Protein AF-A0A3M7QMC3-F1 (afdb_monomer)

Nearest PDB structures (foldseek):
  8aw2-assembly1_A  TM=9.325E-01  e=2.667E-13  Mus musculus
  4pir-assembly1_E  TM=9.459E-01  e=3.757E-13  Mus musculus
  8zfk-assembly1_A  TM=9.455E-01  e=4.212E-13  Caenorhabditis elegans
  4zjs-assembly1_C  TM=9.406E-01  e=3.485E-12  Homo sapiens
  4zjs-assembly1_E  TM=9.329E-01  e=8.208E-12  Homo sapiens

Secondary structure (DSSP, 8-state):
-HHHHHHHHHHHHHTT--TTS---SSTTS---EEEEEEEEEEEEEETTTTEEEEEEEEEEEEEEEEEE--GGGGTT--EEEE-TTSS-------TTB--TT---EEEE-PEEEETEEEEEEEEEEEEEEE-----TTTTS---------

Structure (mmCIF, N/CA/C/O backbone):
data_AF-A0A3M7QMC3-F1
#
_entry.id   AF-A0A3M7QMC3-F1
#
loop_
_atom_site.group_PDB
_atom_site.id
_atom_site.type_symbol
_atom_site.label_atom_id
_atom_site.label_alt_id
_atom_site.label_comp_id
_atom_site.label_asym_id
_atom_site.label_entity_id
_atom_site.label_seq_id
_atom_site.pdbx_PDB_ins_code
_atom_site.Cartn_x
_atom_site.Cartn_y
_atom_site.Cartn_z
_atom_site.occupancy
_atom_site.B_iso_or_equiv
_atom_site.auth_seq_id
_atom_site.auth_comp_id
_atom_site.auth_asym_id
_atom_site.auth_atom_id
_atom_site.pdbx_PDB_model_num
ATOM 1 N N . MET A 1 1 ? -12.381 19.648 22.269 1.00 57.09 1 MET A N 1
ATOM 2 C CA . MET A 1 1 ? -13.382 18.571 22.450 1.00 57.09 1 MET A CA 1
ATOM 3 C C . MET A 1 1 ? -13.237 17.472 21.399 1.00 57.09 1 MET A C 1
ATOM 5 O O . MET A 1 1 ? -13.243 16.320 21.798 1.00 57.09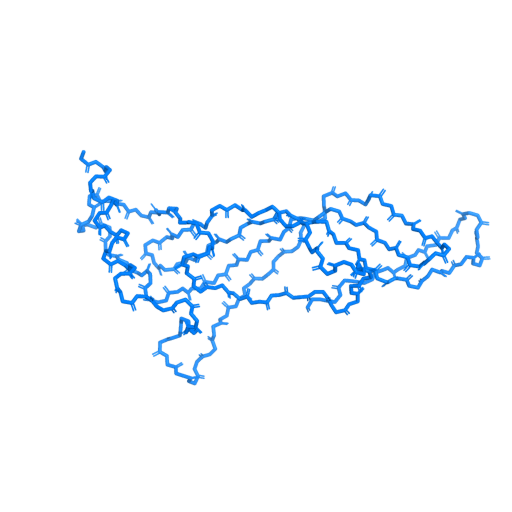 1 MET A O 1
ATOM 9 N N . SER A 1 2 ? -13.067 17.773 20.102 1.00 62.62 2 SER A N 1
ATOM 10 C CA . SER A 1 2 ? -12.731 16.763 19.072 1.00 62.62 2 SER A CA 1
ATOM 11 C C . SER A 1 2 ? -11.380 16.086 19.330 1.00 62.62 2 SER A C 1
ATOM 13 O O . SER A 1 2 ? -11.304 14.864 19.384 1.00 62.62 2 SER A O 1
ATOM 15 N N . ASP A 1 3 ? -10.350 16.889 19.593 1.00 77.00 3 ASP A N 1
ATOM 16 C CA . ASP A 1 3 ? -8.958 16.419 19.639 1.00 77.00 3 ASP A CA 1
ATOM 17 C C . ASP A 1 3 ? -8.674 15.516 20.849 1.00 77.00 3 ASP A C 1
ATOM 19 O O . ASP A 1 3 ? -7.847 14.612 20.787 1.00 77.00 3 ASP A O 1
ATOM 23 N N . GLU A 1 4 ? -9.398 15.715 21.954 1.00 90.19 4 GLU A N 1
ATOM 24 C CA . GLU A 1 4 ? -9.283 14.879 23.155 1.00 90.19 4 GLU A CA 1
ATOM 25 C C . GLU A 1 4 ? -9.896 13.487 22.936 1.00 90.19 4 GLU A C 1
ATOM 27 O O . GLU A 1 4 ? -9.330 12.485 23.372 1.00 90.19 4 GLU A O 1
ATOM 32 N N . ASN A 1 5 ? -11.018 13.411 22.208 1.00 92.75 5 ASN A N 1
ATOM 33 C CA . ASN A 1 5 ? -11.645 12.137 21.855 1.00 92.75 5 ASN A CA 1
ATOM 34 C C . ASN A 1 5 ? -10.789 11.345 20.864 1.00 92.75 5 ASN A C 1
ATOM 36 O O . ASN A 1 5 ? -10.658 10.134 21.029 1.00 92.75 5 ASN A O 1
ATOM 40 N N . GLU A 1 6 ? -10.185 12.015 19.879 1.00 93.56 6 GLU A N 1
ATOM 41 C CA . GLU A 1 6 ? -9.274 11.376 18.923 1.00 93.56 6 GLU A CA 1
ATOM 42 C C . GLU A 1 6 ? -8.017 10.852 19.626 1.00 93.56 6 GLU A C 1
ATOM 44 O O . GLU A 1 6 ? -7.657 9.687 19.464 1.00 93.56 6 GLU A O 1
ATOM 49 N N . TYR A 1 7 ? -7.401 11.663 20.492 1.00 94.12 7 TYR A N 1
ATOM 50 C CA . TYR A 1 7 ? -6.250 11.238 21.288 1.00 94.12 7 TYR A CA 1
ATOM 51 C C . TYR A 1 7 ? -6.572 10.030 22.180 1.00 94.12 7 TYR A C 1
ATOM 53 O O . TYR A 1 7 ? -5.797 9.071 22.245 1.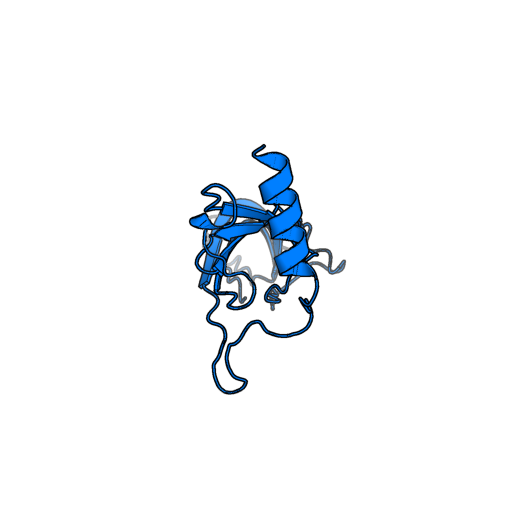00 94.12 7 TYR A O 1
ATOM 61 N N . ARG A 1 8 ? -7.732 10.047 22.851 1.00 95.81 8 ARG A N 1
ATOM 62 C CA . ARG A 1 8 ? -8.193 8.929 23.682 1.00 95.81 8 ARG A CA 1
ATOM 63 C C . ARG A 1 8 ? -8.421 7.667 22.847 1.00 95.81 8 ARG A C 1
ATOM 65 O O . ARG A 1 8 ? -7.917 6.615 23.220 1.00 95.81 8 ARG A O 1
ATOM 72 N N . LEU A 1 9 ? -9.106 7.785 21.707 1.00 95.94 9 LEU A N 1
ATOM 73 C CA . LEU A 1 9 ? -9.362 6.673 20.788 1.00 95.94 9 LEU A CA 1
ATOM 74 C C . LEU A 1 9 ? -8.060 6.027 20.306 1.00 95.94 9 LEU A C 1
ATOM 76 O O . LEU A 1 9 ? -7.905 4.812 20.391 1.00 95.94 9 LEU A O 1
ATOM 80 N N . ILE A 1 10 ? -7.107 6.833 19.834 1.00 95.19 10 ILE A N 1
ATOM 81 C CA . ILE A 1 10 ? -5.816 6.334 19.345 1.00 95.19 10 ILE A CA 1
ATOM 82 C C . ILE A 1 10 ? -5.077 5.577 20.453 1.00 95.19 10 ILE A C 1
ATOM 84 O O . ILE A 1 10 ? -4.554 4.488 20.212 1.00 95.19 10 ILE A O 1
ATOM 88 N N . ASN A 1 11 ? -5.059 6.118 21.673 1.00 95.31 11 ASN A N 1
ATOM 89 C CA . ASN A 1 11 ? -4.436 5.442 22.807 1.00 95.31 11 ASN A CA 1
ATOM 90 C C . ASN A 1 11 ? -5.132 4.122 23.148 1.00 95.31 11 ASN A C 1
ATOM 92 O O . ASN A 1 11 ? -4.442 3.130 23.377 1.00 95.31 11 ASN A O 1
ATOM 96 N N . ASP A 1 12 ? -6.466 4.088 23.157 1.00 95.38 12 ASP A N 1
ATOM 97 C CA . ASP A 1 12 ? -7.237 2.879 23.459 1.00 95.38 12 ASP A CA 1
ATOM 98 C C . ASP A 1 12 ? -6.982 1.776 22.421 1.00 95.38 12 ASP A C 1
ATOM 100 O O . ASP A 1 12 ? -6.691 0.635 22.794 1.00 95.38 12 ASP A O 1
ATOM 104 N N . LEU A 1 13 ? -7.002 2.125 21.128 1.00 94.94 13 LEU A N 1
ATOM 105 C CA . LEU A 1 13 ? -6.744 1.190 20.030 1.00 94.94 13 LEU A CA 1
ATOM 106 C C . LEU A 1 13 ? -5.310 0.644 20.059 1.00 94.94 13 LEU A C 1
ATOM 108 O O . LEU A 1 13 ? -5.097 -0.556 19.882 1.00 94.94 13 LEU A O 1
ATOM 112 N N . LEU A 1 14 ? -4.312 1.502 20.298 1.00 94.75 14 LEU A N 1
ATOM 113 C CA . LEU A 1 14 ? -2.901 1.115 20.200 1.00 94.75 14 LEU A CA 1
ATOM 114 C C . LEU A 1 14 ? -2.327 0.484 21.477 1.00 94.75 14 LEU A C 1
ATOM 116 O O . LEU A 1 14 ? -1.296 -0.183 21.405 1.00 94.75 14 LEU A O 1
ATOM 120 N N . LYS A 1 15 ? -2.984 0.617 22.637 1.00 92.62 15 LYS A N 1
ATOM 121 C CA . LYS A 1 15 ? -2.475 0.149 23.944 1.00 92.62 15 LYS A CA 1
ATOM 122 C C . LYS A 1 15 ? -2.049 -1.323 23.980 1.00 92.62 15 LYS A C 1
ATOM 124 O O . LYS A 1 15 ? -1.123 -1.675 24.706 1.00 92.62 15 LYS A O 1
ATOM 129 N N . SER A 1 16 ? -2.736 -2.187 23.236 1.00 88.25 16 SER A N 1
ATOM 130 C CA . SER A 1 16 ? -2.453 -3.634 23.164 1.00 88.25 16 SER A CA 1
ATOM 131 C C . SER A 1 16 ? -2.227 -4.130 21.735 1.00 88.25 16 SER A C 1
ATOM 133 O O . SER A 1 16 ? -2.206 -5.337 21.468 1.00 88.25 16 SER A O 1
ATOM 135 N N . TYR A 1 17 ? -2.062 -3.196 20.802 1.00 94.12 17 TYR A N 1
ATOM 136 C CA . TYR A 1 17 ? -1.896 -3.521 19.403 1.00 94.12 17 TYR A CA 1
ATOM 137 C C . TYR A 1 17 ? -0.467 -4.009 19.138 1.00 94.12 17 TYR A C 1
ATOM 139 O O . TYR A 1 17 ? 0.511 -3.382 19.535 1.00 94.12 17 TYR A O 1
ATOM 147 N N . ASN A 1 18 ? -0.341 -5.144 18.451 1.00 92.38 18 ASN A N 1
ATOM 148 C CA . ASN A 1 18 ? 0.949 -5.695 18.050 1.00 92.38 18 ASN A CA 1
ATOM 149 C C . ASN A 1 18 ? 1.059 -5.637 16.526 1.00 92.38 18 ASN A C 1
ATOM 151 O O . ASN A 1 18 ? 0.409 -6.424 15.841 1.00 92.38 18 ASN A O 1
ATOM 155 N N . MET A 1 19 ? 1.910 -4.740 16.020 1.00 92.50 19 MET A N 1
ATOM 156 C CA . MET A 1 19 ? 2.107 -4.519 14.582 1.00 92.50 19 MET A CA 1
ATOM 157 C C . MET A 1 19 ? 2.732 -5.697 13.832 1.00 92.50 19 MET A C 1
ATOM 159 O O . MET A 1 19 ? 2.617 -5.771 12.615 1.00 92.50 19 MET A O 1
ATOM 163 N N . TYR A 1 20 ? 3.355 -6.642 14.534 1.00 91.88 20 TYR A N 1
ATOM 164 C CA . TYR A 1 20 ? 3.919 -7.846 13.923 1.00 91.88 20 TYR A CA 1
ATOM 165 C C . TYR A 1 20 ? 2.896 -8.983 13.808 1.00 91.88 20 TYR A C 1
ATOM 167 O O . TYR A 1 20 ? 3.131 -9.969 13.113 1.00 91.88 20 TYR A O 1
ATOM 175 N N . ALA A 1 21 ? 1.759 -8.879 14.501 1.00 92.12 21 ALA A N 1
ATOM 176 C CA . ALA A 1 21 ? 0.731 -9.907 14.497 1.00 92.12 21 ALA A CA 1
ATOM 177 C C . ALA A 1 21 ? -0.329 -9.604 13.433 1.00 92.12 21 ALA A C 1
ATOM 179 O O . ALA A 1 21 ? -0.979 -8.563 13.479 1.00 92.12 21 ALA A O 1
ATOM 180 N N . ARG A 1 22 ? -0.564 -10.557 12.521 1.00 92.94 22 ARG A N 1
ATOM 181 C CA . ARG A 1 22 ? -1.610 -10.450 11.492 1.00 92.94 22 ARG A CA 1
ATOM 182 C C . ARG A 1 22 ? -2.982 -10.148 12.131 1.00 92.94 22 ARG A C 1
ATOM 184 O O . ARG A 1 22 ? -3.395 -10.903 13.021 1.00 92.94 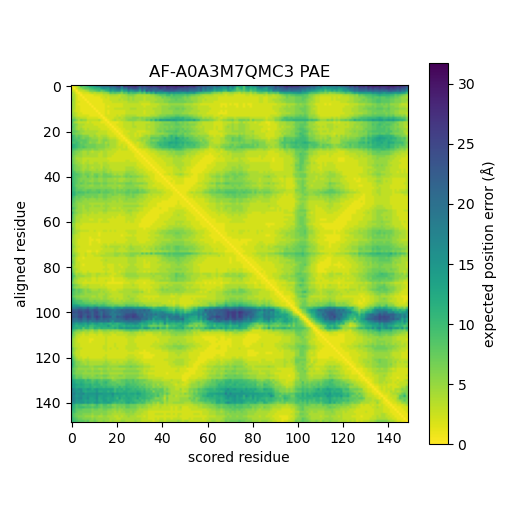22 ARG A O 1
ATOM 191 N N . PRO A 1 23 ? -3.728 -9.130 11.660 1.00 91.00 23 PRO A N 1
ATOM 192 C CA . PRO A 1 23 ? -4.991 -8.695 12.255 1.00 91.00 23 PRO A CA 1
ATOM 193 C C . PRO A 1 23 ? -6.176 -9.563 11.807 1.00 91.00 23 PRO A C 1
ATOM 195 O O . PRO A 1 23 ? -7.131 -9.118 11.173 1.00 91.00 23 PRO A O 1
ATOM 198 N N . THR A 1 24 ? -6.113 -10.848 12.140 1.00 88.94 24 THR A N 1
ATOM 199 C CA . THR A 1 24 ? -7.168 -11.825 11.851 1.00 88.94 24 THR A CA 1
ATOM 200 C C . THR A 1 24 ? -7.959 -12.154 13.121 1.00 88.94 24 THR A C 1
ATOM 202 O O . THR A 1 24 ? -7.368 -12.178 14.206 1.00 88.94 24 THR A O 1
ATOM 205 N N . PRO A 1 25 ? -9.276 -12.429 13.034 1.00 86.12 25 PRO A N 1
ATOM 206 C CA . PRO A 1 25 ? -10.040 -12.854 14.203 1.00 86.12 25 PRO A CA 1
ATOM 207 C C . PRO A 1 25 ? -9.673 -14.284 14.627 1.00 86.12 25 PRO A C 1
ATOM 209 O O . PRO A 1 25 ? -9.855 -14.646 15.785 1.00 86.12 25 PRO A O 1
ATOM 212 N N . HIS A 1 26 ? -9.139 -15.099 13.709 1.00 90.12 26 HIS A N 1
ATOM 213 C CA . HIS A 1 26 ? -8.739 -16.474 13.987 1.00 90.12 26 HIS A CA 1
ATOM 214 C C . HIS A 1 26 ? -7.579 -16.914 13.086 1.00 90.12 26 HIS A C 1
ATOM 216 O O . HIS A 1 26 ? -7.514 -16.545 11.917 1.00 90.12 26 HIS A O 1
ATOM 222 N N . PHE A 1 27 ? -6.670 -17.754 13.588 1.00 87.12 27 PHE A N 1
ATOM 223 C CA . PHE A 1 27 ? -5.460 -18.152 12.851 1.00 87.12 27 PHE A CA 1
ATOM 224 C C . PHE A 1 27 ? -5.749 -18.847 11.507 1.00 87.12 27 PHE A C 1
ATOM 226 O O . PHE A 1 27 ? -4.956 -18.728 10.574 1.00 87.12 27 PHE A O 1
ATOM 233 N N . SER A 1 28 ? -6.886 -19.538 11.393 1.00 93.19 28 SER A N 1
ATOM 234 C CA . SER A 1 28 ? -7.304 -20.237 10.172 1.00 93.19 28 SER A CA 1
ATOM 235 C C . SER A 1 28 ? -7.900 -19.321 9.100 1.00 93.19 28 SER A C 1
ATOM 237 O O . SER A 1 28 ? -8.082 -19.764 7.970 1.00 93.19 28 SER A O 1
ATOM 239 N N . ILE A 1 29 ? -8.228 -18.068 9.435 1.00 92.44 29 ILE A N 1
ATOM 240 C CA . ILE A 1 29 ? -8.875 -17.127 8.516 1.00 92.44 29 ILE A CA 1
ATOM 241 C C . ILE A 1 29 ? -7.799 -16.213 7.909 1.00 92.44 29 ILE A C 1
ATOM 243 O O . ILE A 1 29 ? -7.035 -15.591 8.661 1.00 92.44 29 ILE A O 1
ATOM 247 N N . PRO A 1 30 ? -7.704 -16.121 6.569 1.00 92.56 30 PRO A N 1
ATOM 248 C CA . PRO A 1 30 ? -6.776 -15.209 5.915 1.00 92.56 30 PRO A CA 1
ATOM 249 C C . PRO A 1 30 ? -7.230 -13.752 6.068 1.00 92.56 30 PRO A C 1
ATOM 251 O O . PRO A 1 30 ? -8.421 -13.454 6.136 1.00 92.56 30 PRO A O 1
ATOM 254 N N . THR A 1 31 ? -6.266 -12.834 6.093 1.00 93.62 31 THR A N 1
ATOM 255 C CA . THR A 1 31 ? -6.542 -11.403 5.927 1.00 93.62 31 THR A CA 1
ATOM 256 C C . THR A 1 31 ? -6.560 -11.114 4.434 1.00 93.62 31 THR A C 1
ATOM 258 O O . THR A 1 31 ? -5.532 -11.254 3.774 1.00 93.62 31 THR A O 1
ATOM 261 N N . ASN A 1 32 ? -7.720 -10.734 3.903 1.00 94.81 32 ASN A N 1
ATOM 262 C CA . ASN A 1 32 ? -7.840 -10.357 2.500 1.00 94.81 32 ASN A CA 1
ATOM 263 C C . ASN A 1 32 ? -7.273 -8.949 2.306 1.00 94.81 32 ASN A C 1
ATOM 265 O O . ASN A 1 32 ? -7.723 -8.005 2.957 1.00 94.81 32 ASN A O 1
ATOM 269 N N . VAL A 1 33 ? -6.297 -8.832 1.409 1.00 95.56 33 VAL A N 1
ATOM 270 C CA . VAL A 1 33 ? -5.682 -7.566 1.010 1.00 95.56 33 VAL A CA 1
ATOM 271 C C . VAL A 1 33 ? -6.074 -7.311 -0.436 1.00 95.56 33 VAL A C 1
ATOM 273 O O . VAL A 1 33 ? -5.797 -8.139 -1.302 1.00 95.56 33 VAL A O 1
ATOM 276 N N . SER A 1 34 ? -6.732 -6.185 -0.687 1.00 96.81 34 SER A N 1
ATOM 277 C CA . SER A 1 34 ? -6.946 -5.690 -2.047 1.00 96.81 34 SER A CA 1
ATOM 278 C C . SER A 1 34 ? -5.792 -4.764 -2.394 1.00 96.81 34 SER A C 1
ATOM 280 O O . SER A 1 34 ? -5.430 -3.905 -1.588 1.00 96.81 34 SER A O 1
ATOM 282 N N . PHE A 1 35 ? -5.204 -4.972 -3.563 1.00 94.56 35 PHE A N 1
ATOM 283 C CA . PHE A 1 35 ? -4.038 -4.248 -4.042 1.00 94.56 35 PHE A CA 1
ATOM 284 C C . PHE A 1 35 ? -4.363 -3.661 -5.408 1.00 94.56 35 PHE A C 1
ATOM 286 O O . PHE A 1 35 ? -4.664 -4.406 -6.340 1.00 94.56 35 PHE A O 1
ATOM 293 N N . ASP A 1 36 ? -4.254 -2.342 -5.511 1.00 95.12 36 ASP A N 1
ATOM 294 C CA . ASP A 1 36 ? 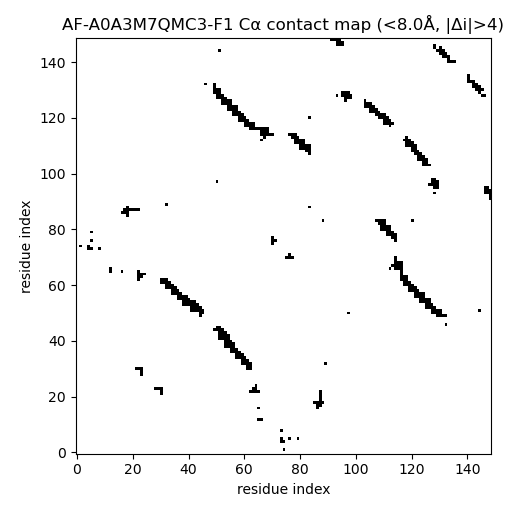-4.438 -1.603 -6.749 1.00 95.12 36 ASP A CA 1
ATOM 295 C C . ASP A 1 36 ? -3.145 -0.876 -7.110 1.00 95.12 36 ASP A C 1
ATOM 297 O O . ASP A 1 36 ? -2.526 -0.201 -6.282 1.00 95.12 36 ASP A O 1
ATOM 301 N N . LEU A 1 37 ? -2.765 -0.979 -8.382 1.00 93.12 37 LEU A N 1
ATOM 302 C CA . LEU A 1 37 ? -1.627 -0.276 -8.956 1.00 93.12 37 LEU A CA 1
ATOM 303 C C . LEU A 1 37 ? -2.124 0.699 -10.020 1.00 93.12 37 LEU A C 1
ATOM 305 O O . LEU A 1 37 ? -2.764 0.299 -10.990 1.00 93.12 37 LEU A O 1
ATOM 309 N N . SER A 1 38 ? -1.789 1.976 -9.867 1.00 94.88 38 SER A N 1
ATOM 310 C CA . SER A 1 38 ? -2.041 3.003 -10.878 1.00 94.88 38 SER A CA 1
ATOM 311 C C . SER A 1 38 ? -0.718 3.541 -11.410 1.00 94.88 38 SER A C 1
ATOM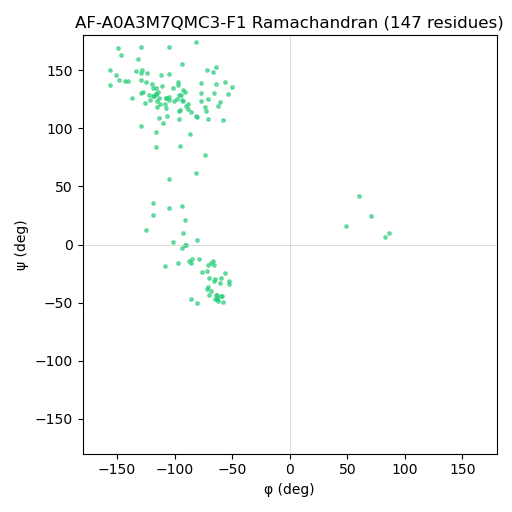 313 O O . SER A 1 38 ? 0.079 4.103 -10.659 1.00 94.88 38 SER A O 1
ATOM 315 N N . LEU A 1 39 ? -0.477 3.373 -12.711 1.00 94.44 39 LEU A N 1
ATOM 316 C CA . LEU A 1 39 ? 0.703 3.920 -13.376 1.00 94.44 39 LEU A CA 1
ATOM 317 C C . LEU A 1 39 ? 0.541 5.437 -13.541 1.00 94.44 39 LEU A C 1
ATOM 319 O O . LEU A 1 39 ? -0.361 5.888 -14.242 1.00 94.44 39 LEU A O 1
ATOM 323 N N . SER A 1 40 ? 1.430 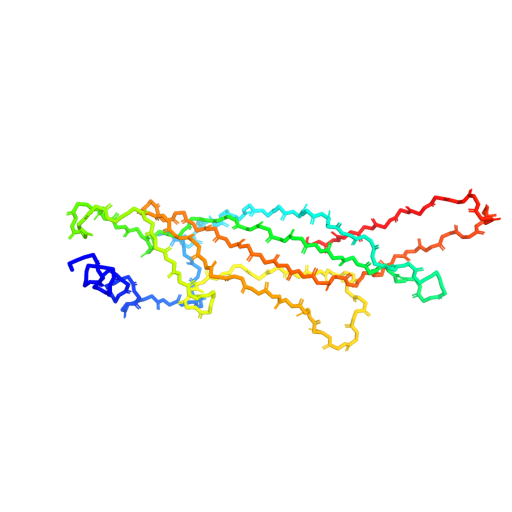6.216 -12.926 1.00 94.38 40 SER A N 1
ATOM 324 C CA . SER A 1 40 ? 1.456 7.677 -13.077 1.00 94.38 40 SER A CA 1
ATOM 325 C C . SER A 1 40 ? 2.254 8.090 -14.303 1.00 94.38 40 SER A C 1
ATOM 327 O O . SER A 1 40 ? 1.833 8.949 -15.073 1.00 94.38 40 SER A O 1
ATOM 329 N N . GLN A 1 41 ? 3.444 7.507 -14.455 1.00 94.81 41 GLN A N 1
ATOM 330 C CA . GLN A 1 41 ? 4.386 7.889 -15.497 1.00 94.81 41 GLN A CA 1
ATOM 331 C C . GLN A 1 41 ? 5.344 6.737 -15.805 1.00 94.81 41 GLN A C 1
ATOM 333 O O . GLN A 1 41 ? 5.898 6.117 -14.896 1.00 94.81 41 GLN A O 1
ATOM 338 N N . LEU A 1 42 ? 5.595 6.513 -17.094 1.00 94.69 42 LEU A N 1
ATOM 339 C CA . LEU A 1 42 ? 6.779 5.801 -17.563 1.00 94.69 42 LEU A CA 1
ATOM 340 C C . LEU A 1 42 ? 7.945 6.797 -17.582 1.00 94.69 42 LEU A C 1
ATOM 342 O O . LEU A 1 42 ? 7.911 7.761 -18.346 1.00 94.69 42 LEU A O 1
ATOM 346 N N . ILE A 1 43 ? 8.912 6.627 -16.679 1.00 94.75 43 ILE A N 1
ATOM 347 C CA . ILE A 1 43 ? 10.035 7.563 -16.524 1.00 94.75 43 ILE A CA 1
ATOM 348 C C . ILE A 1 43 ? 11.091 7.278 -17.584 1.00 94.75 43 ILE A C 1
ATOM 350 O O . ILE A 1 43 ? 11.547 8.204 -18.248 1.00 94.75 43 ILE A O 1
ATOM 354 N N . ASP A 1 44 ? 11.482 6.010 -17.707 1.00 94.38 44 ASP A N 1
ATOM 355 C CA . ASP A 1 44 ? 12.573 5.593 -18.579 1.00 94.38 44 ASP A CA 1
ATOM 356 C C . ASP A 1 44 ? 12.440 4.121 -18.985 1.00 94.38 44 ASP A C 1
ATOM 358 O O . ASP A 1 44 ? 11.913 3.297 -18.226 1.00 94.38 44 ASP A O 1
ATOM 362 N N . VAL A 1 45 ? 12.947 3.805 -20.173 1.00 93.75 45 VAL A N 1
ATOM 363 C CA . VAL A 1 45 ? 13.120 2.443 -20.680 1.00 93.75 45 VAL A CA 1
ATOM 364 C C . VAL A 1 45 ? 14.560 2.334 -21.151 1.00 93.75 45 VAL A C 1
ATOM 366 O O . VAL A 1 45 ? 14.903 2.803 -22.227 1.00 93.75 45 VAL A O 1
ATOM 369 N N . ASP A 1 46 ? 15.400 1.708 -20.337 1.00 93.25 46 ASP A N 1
ATOM 370 C CA . ASP A 1 46 ? 16.795 1.462 -20.671 1.00 93.25 46 ASP A CA 1
ATOM 371 C C . ASP A 1 46 ? 16.888 0.148 -21.451 1.00 93.25 46 ASP A C 1
ATOM 373 O O . ASP A 1 46 ? 16.931 -0.944 -20.869 1.00 93.25 46 ASP A O 1
ATOM 377 N N . GLU A 1 47 ? 16.893 0.235 -22.784 1.00 90.31 47 GLU A N 1
ATOM 378 C CA . GLU A 1 47 ? 16.912 -0.948 -23.646 1.00 90.31 47 GLU A CA 1
ATOM 379 C C . GLU A 1 47 ? 18.217 -1.734 -23.519 1.00 90.31 47 GLU A C 1
ATOM 381 O O . GLU A 1 47 ? 18.227 -2.962 -23.644 1.00 90.31 47 GLU A O 1
ATOM 386 N N . LYS A 1 48 ? 19.323 -1.032 -23.246 1.00 90.00 48 LYS A N 1
ATOM 387 C CA . LYS A 1 48 ? 20.651 -1.633 -23.112 1.00 90.00 48 LYS A CA 1
ATOM 388 C C . LYS A 1 48 ? 20.745 -2.476 -21.846 1.00 90.00 48 LYS A C 1
ATOM 390 O O . LYS A 1 48 ? 21.299 -3.573 -21.894 1.00 90.00 48 LYS A O 1
ATOM 395 N N . ASN A 1 49 ? 20.226 -1.965 -20.733 1.00 92.06 49 ASN A N 1
ATOM 396 C CA . ASN A 1 49 ? 20.253 -2.652 -19.445 1.00 92.06 49 ASN A CA 1
ATOM 397 C C . ASN A 1 49 ? 18.991 -3.484 -19.175 1.00 92.06 49 ASN A C 1
ATOM 399 O O . ASN A 1 49 ? 18.954 -4.190 -18.170 1.00 92.06 49 ASN A O 1
ATOM 403 N N . GLN A 1 50 ? 17.997 -3.458 -20.071 1.00 93.00 50 GLN A N 1
ATOM 404 C CA . GLN A 1 50 ? 16.734 -4.195 -19.941 1.00 93.00 50 GLN A CA 1
ATOM 405 C C . GLN A 1 50 ? 15.941 -3.797 -18.685 1.00 93.00 50 GLN A C 1
ATOM 407 O O . GLN A 1 50 ? 15.388 -4.644 -17.978 1.00 93.00 50 GLN A O 1
ATOM 412 N N . VAL A 1 51 ? 15.899 -2.494 -18.390 1.00 94.19 51 VAL A N 1
ATOM 413 C CA . VAL A 1 51 ? 15.238 -1.952 -17.195 1.00 94.19 51 VAL A CA 1
ATOM 414 C C . VAL A 1 51 ? 14.165 -0.949 -17.584 1.00 94.19 51 VAL A C 1
ATOM 416 O O . VAL A 1 51 ? 14.423 0.015 -18.295 1.00 94.19 51 VAL A O 1
ATOM 419 N N . MET A 1 52 ? 12.963 -1.145 -17.050 1.00 94.88 52 MET A N 1
ATOM 420 C CA . MET A 1 52 ? 11.872 -0.181 -17.130 1.00 94.88 52 MET A CA 1
ATOM 421 C C . MET A 1 52 ? 11.700 0.512 -15.776 1.00 94.88 52 MET A C 1
ATOM 423 O O . MET A 1 52 ? 11.518 -0.158 -14.754 1.00 94.88 52 MET A O 1
ATOM 427 N N . THR A 1 53 ? 11.715 1.846 -15.782 1.00 93.94 53 THR A N 1
ATOM 428 C CA . THR A 1 53 ? 11.503 2.685 -14.596 1.00 93.94 53 THR A CA 1
ATOM 429 C C . THR A 1 53 ? 10.144 3.376 -14.673 1.00 93.94 53 THR A C 1
ATOM 431 O O . THR A 1 53 ? 9.876 4.155 -15.589 1.00 93.94 53 THR A O 1
ATOM 434 N N . THR A 1 54 ? 9.285 3.137 -13.685 1.00 93.94 54 THR A N 1
ATOM 435 C CA . THR A 1 54 ? 7.915 3.670 -13.626 1.00 93.94 54 THR A CA 1
ATOM 436 C C . THR A 1 54 ? 7.626 4.340 -12.289 1.00 93.94 54 THR A C 1
ATOM 438 O O . THR A 1 54 ? 8.016 3.825 -11.244 1.00 93.94 54 THR A O 1
ATOM 441 N N . ASN A 1 55 ? 6.894 5.453 -12.308 1.00 93.12 55 ASN A N 1
ATOM 442 C CA . ASN A 1 55 ? 6.272 6.029 -11.117 1.00 93.12 55 ASN A CA 1
ATOM 443 C C . ASN A 1 55 ? 4.846 5.488 -10.985 1.00 93.12 55 ASN A C 1
ATOM 445 O O . ASN A 1 55 ? 4.037 5.663 -11.902 1.00 93.12 55 ASN A O 1
ATOM 449 N N . CYS A 1 56 ? 4.534 4.877 -9.847 1.00 93.00 56 CYS A N 1
ATOM 450 C CA . CYS A 1 56 ? 3.240 4.266 -9.584 1.00 93.00 56 CYS A CA 1
ATOM 451 C C . CYS A 1 56 ? 2.640 4.757 -8.263 1.00 93.00 56 CYS A C 1
ATOM 453 O O . CYS A 1 56 ? 3.353 5.045 -7.299 1.00 93.00 56 CYS A O 1
ATOM 455 N N . TRP A 1 57 ? 1.311 4.784 -8.208 1.00 93.62 57 TRP A N 1
ATOM 456 C CA . TRP A 1 57 ? 0.553 4.778 -6.963 1.00 93.62 57 TRP A CA 1
ATOM 457 C C . TRP A 1 57 ? 0.163 3.348 -6.620 1.00 93.62 57 TRP A C 1
ATOM 459 O O . TRP A 1 57 ? -0.409 2.640 -7.449 1.00 93.62 57 TRP A O 1
ATOM 469 N N . ILE A 1 58 ? 0.468 2.946 -5.394 1.00 92.75 58 ILE A N 1
ATOM 470 C CA . ILE A 1 58 ? -0.006 1.712 -4.787 1.00 92.75 58 ILE A CA 1
ATOM 471 C C . ILE A 1 58 ? -1.084 2.090 -3.784 1.00 92.75 58 ILE A C 1
ATOM 473 O O . ILE A 1 58 ? -0.831 2.873 -2.863 1.00 92.75 58 ILE A O 1
ATOM 477 N N . THR A 1 59 ? -2.257 1.494 -3.946 1.00 94.56 59 THR A N 1
ATOM 478 C CA . THR A 1 59 ? -3.337 1.579 -2.970 1.00 94.56 59 THR A CA 1
ATOM 479 C C . THR A 1 59 ? -3.604 0.192 -2.419 1.00 94.56 59 THR A C 1
ATOM 481 O O . THR A 1 59 ? -3.759 -0.768 -3.171 1.00 94.56 59 THR A O 1
ATOM 484 N N . MET A 1 60 ? -3.644 0.077 -1.098 1.00 95.50 60 MET A N 1
ATOM 485 C CA . MET A 1 60 ? -3.970 -1.167 -0.421 1.00 95.50 60 MET A CA 1
ATOM 486 C C . MET A 1 60 ? -5.131 -0.986 0.532 1.00 95.50 60 MET A C 1
ATOM 488 O O . MET A 1 60 ? -5.201 -0.001 1.268 1.00 95.50 60 MET A O 1
ATOM 492 N N . PHE A 1 61 ? -5.999 -1.990 0.538 1.00 96.94 61 PHE A N 1
ATOM 493 C CA . PHE A 1 61 ? -7.174 -2.045 1.389 1.00 96.94 61 PHE A CA 1
ATOM 494 C C . PHE A 1 61 ? -7.214 -3.373 2.129 1.00 96.94 61 PHE A C 1
ATOM 496 O O . PHE A 1 61 ? -7.100 -4.441 1.521 1.00 96.94 61 PHE A O 1
ATOM 503 N N . TRP A 1 62 ? -7.401 -3.321 3.441 1.00 96.81 62 TRP A N 1
ATOM 504 C CA . TRP A 1 62 ? -7.635 -4.507 4.258 1.00 96.81 62 TRP A CA 1
ATOM 505 C C . TRP A 1 62 ? -8.522 -4.165 5.452 1.00 96.81 62 TRP A C 1
ATOM 507 O O . TRP A 1 62 ? -8.780 -3.000 5.740 1.00 96.81 62 TRP A O 1
ATOM 517 N N . ILE A 1 63 ? -8.997 -5.195 6.151 1.00 96.31 63 ILE A N 1
ATOM 518 C CA . ILE A 1 63 ? -9.763 -5.034 7.389 1.00 96.31 63 ILE A CA 1
ATOM 519 C C . ILE A 1 63 ? -8.888 -5.450 8.562 1.00 96.31 63 ILE A C 1
ATOM 521 O O . ILE A 1 63 ? -8.393 -6.579 8.607 1.00 96.31 63 ILE A O 1
ATOM 525 N N . ASP A 1 64 ? -8.756 -4.558 9.537 1.00 95.81 64 ASP A N 1
ATOM 526 C CA . ASP A 1 64 ? -8.155 -4.838 10.828 1.00 95.81 64 ASP A CA 1
ATOM 527 C C . ASP A 1 64 ? -9.231 -4.904 11.916 1.00 95.81 64 ASP A C 1
ATOM 529 O O . ASP A 1 64 ? -9.842 -3.910 12.307 1.00 95.81 64 ASP A O 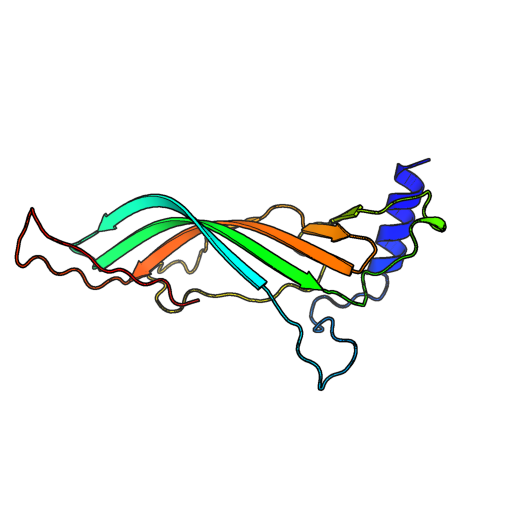1
ATOM 533 N N . ASN A 1 65 ? -9.468 -6.106 12.438 1.00 92.81 65 ASN A N 1
ATOM 534 C CA . ASN A 1 65 ? -10.501 -6.314 13.451 1.00 92.81 65 ASN A CA 1
ATOM 535 C C . ASN A 1 65 ? -10.156 -5.721 14.822 1.00 92.81 65 ASN A C 1
ATOM 537 O O . ASN A 1 65 ? -11.061 -5.561 15.637 1.00 92.81 65 ASN A O 1
ATOM 541 N N . LYS A 1 66 ? -8.882 -5.415 15.088 1.00 92.81 66 LYS A N 1
ATOM 542 C CA . LYS A 1 66 ? -8.443 -4.790 16.342 1.00 92.81 66 LYS A CA 1
ATOM 543 C C . LYS A 1 66 ? -8.568 -3.268 16.312 1.00 92.81 66 LYS A C 1
ATOM 545 O O . LYS A 1 66 ? -8.463 -2.648 17.362 1.00 92.81 66 LYS A O 1
ATOM 550 N N . LEU A 1 67 ? -8.802 -2.679 15.139 1.00 95.38 67 LEU A N 1
ATOM 551 C CA . LEU A 1 67 ? -8.945 -1.234 14.941 1.00 95.38 67 LEU A CA 1
ATOM 552 C C . LEU A 1 67 ? -10.410 -0.821 14.733 1.00 95.38 67 LEU A C 1
ATOM 554 O O . LEU A 1 67 ? -10.698 0.125 14.010 1.00 95.38 67 LEU A O 1
ATOM 558 N N . LYS A 1 68 ? -11.344 -1.548 15.354 1.00 95.75 68 LYS A N 1
ATOM 559 C CA . LYS A 1 68 ? -12.779 -1.243 15.347 1.00 95.75 68 LYS A CA 1
ATOM 560 C C . LYS A 1 68 ? -13.160 -0.482 16.610 1.00 95.75 68 LYS A C 1
ATOM 562 O O . LYS A 1 68 ? -12.707 -0.841 17.694 1.00 95.75 68 LYS A O 1
ATOM 567 N N . TRP A 1 69 ? -14.033 0.511 16.482 1.00 96.31 69 TRP A N 1
ATOM 568 C CA . TRP A 1 69 ? -14.602 1.237 17.621 1.00 96.31 69 TRP A CA 1
ATOM 569 C C . TRP A 1 69 ? -16.038 1.672 17.329 1.00 96.31 69 TRP A C 1
ATOM 571 O O . TRP A 1 69 ? -16.462 1.702 16.174 1.00 96.31 69 TRP A O 1
ATOM 581 N N . ASP A 1 70 ? -16.783 2.026 18.376 1.00 97.31 70 ASP A N 1
ATOM 582 C CA . ASP A 1 70 ? -18.089 2.666 18.233 1.00 97.31 70 ASP A CA 1
ATOM 583 C C . ASP A 1 70 ? -17.916 4.197 18.162 1.00 97.31 70 ASP A C 1
ATOM 585 O O . ASP A 1 70 ? -17.471 4.809 19.140 1.00 97.31 70 ASP A O 1
ATOM 589 N N . PRO A 1 71 ? -18.273 4.861 17.043 1.00 96.31 71 PRO A N 1
ATOM 590 C CA . PRO A 1 71 ? -18.225 6.316 16.937 1.00 96.31 71 PRO A CA 1
ATOM 591 C C . PRO A 1 71 ? -18.969 7.042 18.062 1.00 96.31 71 PRO A C 1
ATOM 593 O O . PRO A 1 71 ? -18.563 8.140 18.444 1.00 96.31 71 PRO A O 1
ATOM 596 N N . HIS A 1 72 ? -20.042 6.462 18.609 1.00 95.69 72 HIS A N 1
ATOM 597 C CA . HIS A 1 72 ? -20.841 7.096 19.659 1.00 95.69 72 HIS A CA 1
ATOM 598 C C . HIS A 1 72 ? -20.062 7.299 20.965 1.00 95.69 72 HIS A C 1
ATOM 600 O O . HIS A 1 72 ? -20.305 8.284 21.665 1.00 95.69 72 HIS A O 1
ATOM 606 N N . GLU A 1 73 ? -19.085 6.442 21.265 1.00 95.31 73 GLU A N 1
ATOM 607 C CA . GLU A 1 73 ? -18.255 6.555 22.470 1.00 95.31 73 GLU A CA 1
ATOM 608 C C . GLU A 1 73 ? -17.200 7.664 22.358 1.00 95.31 73 GLU A C 1
ATOM 610 O O . GLU A 1 73 ? -16.768 8.212 23.374 1.00 95.31 73 GLU A O 1
ATOM 615 N N . TYR A 1 74 ? -16.818 8.041 21.134 1.00 95.25 74 TYR A N 1
ATOM 616 C CA . TYR A 1 74 ? -15.719 8.968 20.839 1.00 95.25 74 TYR A CA 1
ATOM 617 C C . TYR A 1 74 ? -16.190 10.231 20.106 1.00 95.25 74 TYR A C 1
ATOM 619 O O . TYR A 1 74 ? -15.500 10.766 19.242 1.00 95.25 74 TYR A O 1
ATOM 627 N N . GLY A 1 75 ? -17.384 10.729 20.438 1.00 92.25 75 GLY A N 1
ATOM 628 C CA . GLY A 1 75 ? -17.877 12.012 19.922 1.00 92.25 75 GLY A CA 1
ATOM 629 C C . GLY A 1 75 ? -18.250 12.003 18.435 1.00 92.25 75 GLY A C 1
ATOM 630 O O . GLY A 1 75 ? -18.229 13.049 17.794 1.00 92.25 75 GLY A O 1
ATOM 631 N N . GLY A 1 76 ? -18.590 10.838 17.883 1.00 94.62 76 GLY A N 1
ATOM 632 C CA . GLY A 1 76 ? -18.999 10.661 16.490 1.00 94.62 76 GLY A CA 1
ATOM 633 C C . GLY A 1 76 ? -17.848 10.450 15.504 1.00 94.62 76 GLY A C 1
ATOM 634 O O . GLY A 1 76 ? -18.097 10.479 14.299 1.00 94.62 76 GLY A O 1
ATOM 635 N N . LEU A 1 77 ? -16.614 10.234 15.977 1.00 95.12 77 LEU A N 1
ATOM 636 C CA . LEU A 1 77 ? -15.453 9.974 15.119 1.00 95.12 77 LEU A CA 1
ATOM 637 C C . LEU A 1 77 ? -15.643 8.684 14.315 1.00 95.12 77 LEU A C 1
ATOM 639 O O . LEU A 1 77 ? -15.778 7.603 14.885 1.00 95.12 77 LEU A O 1
ATOM 643 N N . ARG A 1 78 ? -15.647 8.798 12.984 1.00 96.25 78 ARG A N 1
ATOM 644 C CA . ARG A 1 78 ? -15.805 7.665 12.053 1.00 96.25 78 ARG A CA 1
ATOM 645 C C . ARG A 1 78 ? -14.531 7.297 11.311 1.00 96.25 78 ARG A C 1
ATOM 647 O O . ARG A 1 78 ? -14.459 6.188 10.796 1.00 96.25 78 ARG A O 1
ATOM 654 N N . GLU A 1 79 ? -13.567 8.205 11.264 1.00 96.44 79 GLU A N 1
ATOM 655 C CA . GLU A 1 79 ? -12.294 8.039 10.576 1.00 96.44 79 GLU A CA 1
ATOM 656 C C . GLU A 1 79 ? -11.187 8.661 11.430 1.00 96.44 79 GLU A C 1
ATOM 658 O O . GLU A 1 79 ? -11.395 9.720 12.026 1.00 96.44 79 GLU A O 1
ATOM 663 N N . ILE A 1 80 ? -10.029 8.005 11.476 1.00 95.69 80 ILE A N 1
ATOM 664 C CA . ILE A 1 80 ? -8.793 8.533 12.060 1.00 95.69 80 ILE A CA 1
ATOM 665 C C . ILE A 1 80 ? -7.625 8.318 11.100 1.00 95.69 80 ILE A C 1
ATOM 667 O O . ILE A 1 80 ? -7.663 7.437 10.234 1.00 95.69 80 ILE A O 1
ATOM 671 N N . ARG A 1 81 ? -6.554 9.095 11.285 1.00 95.25 81 ARG A N 1
ATOM 672 C CA . ARG A 1 81 ? -5.312 8.936 10.523 1.00 95.25 81 ARG A CA 1
ATOM 673 C C . ARG A 1 81 ? -4.158 8.537 11.420 1.00 95.25 81 ARG A C 1
ATOM 675 O O . ARG A 1 81 ? -3.889 9.199 12.416 1.00 95.25 81 ARG A O 1
ATOM 682 N N . LEU A 1 82 ? -3.441 7.483 11.035 1.00 93.69 82 LEU A N 1
ATOM 683 C CA . LEU A 1 82 ? -2.268 7.007 11.768 1.00 93.69 82 LEU A CA 1
ATOM 684 C C . LEU A 1 82 ? -1.026 6.944 10.872 1.00 93.69 82 LEU A C 1
ATOM 686 O O . LEU A 1 82 ? -1.132 6.666 9.676 1.00 93.69 82 LEU A O 1
ATOM 690 N N . PRO A 1 83 ? 0.175 7.173 11.427 1.00 92.62 83 PRO A N 1
ATOM 691 C CA . PRO A 1 83 ? 1.416 6.850 10.736 1.00 92.62 83 PRO A CA 1
ATOM 692 C C . PRO A 1 83 ? 1.460 5.367 10.332 1.00 92.62 83 PRO A C 1
ATOM 694 O O . PRO A 1 83 ? 1.034 4.490 11.086 1.00 92.62 83 PRO A O 1
ATOM 697 N N . HIS A 1 84 ? 1.972 5.088 9.132 1.00 88.56 84 HIS A N 1
ATOM 698 C CA . HIS A 1 84 ? 1.969 3.748 8.532 1.00 88.56 84 HIS A CA 1
ATOM 699 C C . HIS A 1 84 ? 2.852 2.720 9.260 1.00 88.56 84 HIS A C 1
ATOM 701 O O . HIS A 1 84 ? 2.727 1.524 9.020 1.00 88.56 84 HIS A O 1
ATOM 707 N N . ASP A 1 85 ? 3.729 3.177 10.151 1.00 89.81 85 ASP A N 1
ATOM 708 C CA . ASP A 1 85 ? 4.648 2.383 10.968 1.00 89.81 85 ASP A CA 1
ATOM 709 C C . ASP A 1 85 ? 4.064 1.977 12.335 1.00 89.81 85 ASP A C 1
ATOM 711 O O . ASP A 1 85 ? 4.744 1.325 13.125 1.00 89.81 85 ASP A O 1
ATOM 715 N N . LYS A 1 86 ? 2.822 2.372 12.650 1.00 91.94 86 LYS A N 1
ATOM 716 C CA . LYS A 1 86 ? 2.196 2.117 13.962 1.00 91.94 86 LYS A CA 1
ATOM 717 C C . LYS A 1 86 ? 1.289 0.897 14.012 1.00 91.94 86 LYS A C 1
ATOM 719 O O . LYS A 1 86 ? 0.970 0.443 15.110 1.00 91.94 86 LYS A O 1
ATOM 724 N N . ILE A 1 87 ? 0.878 0.374 12.861 1.00 94.88 87 ILE A N 1
ATOM 725 C CA . ILE A 1 87 ? -0.004 -0.791 12.783 1.00 94.88 87 ILE A CA 1
ATOM 726 C C . ILE A 1 87 ? 0.562 -1.854 11.843 1.00 94.88 87 ILE A C 1
ATOM 728 O O . ILE A 1 87 ? 1.539 -1.618 11.134 1.00 94.88 87 ILE A O 1
ATOM 732 N N . TRP A 1 88 ? -0.048 -3.037 11.843 1.00 95.31 88 TRP A N 1
ATOM 733 C CA . TRP A 1 88 ? 0.302 -4.076 10.890 1.00 95.31 88 TRP A CA 1
ATOM 734 C C . TRP A 1 88 ? -0.037 -3.608 9.474 1.00 95.31 88 TRP A C 1
ATOM 736 O O . TRP A 1 88 ? -1.112 -3.058 9.228 1.00 95.31 88 TRP A O 1
ATOM 746 N N . LYS A 1 89 ? 0.867 -3.885 8.538 1.00 92.50 89 LYS A N 1
ATOM 747 C CA . LYS A 1 89 ? 0.659 -3.706 7.103 1.00 92.50 89 LYS A CA 1
ATOM 748 C C . LYS A 1 89 ? 1.132 -4.968 6.376 1.00 92.50 89 LYS A C 1
ATOM 750 O O . LYS A 1 89 ? 2.079 -5.604 6.845 1.00 92.50 89 LYS A O 1
ATOM 755 N N . PRO A 1 90 ? 0.526 -5.332 5.241 1.00 91.62 90 PRO A N 1
ATOM 756 C CA . PRO A 1 90 ? 1.062 -6.394 4.406 1.00 91.62 90 PRO A CA 1
ATOM 757 C C . PRO A 1 90 ? 2.407 -5.980 3.796 1.00 91.62 90 PRO A C 1
ATOM 759 O O . PRO A 1 90 ? 2.647 -4.805 3.497 1.00 91.62 90 PRO A O 1
ATOM 762 N N . ASP A 1 91 ? 3.271 -6.966 3.585 1.00 87.25 91 ASP A N 1
ATOM 763 C CA . ASP A 1 91 ? 4.521 -6.789 2.856 1.00 87.25 91 ASP A CA 1
ATOM 764 C C . ASP A 1 91 ? 4.300 -7.202 1.399 1.00 87.25 91 ASP A C 1
ATOM 766 O O . ASP A 1 91 ? 4.016 -8.364 1.112 1.00 87.25 91 ASP A O 1
ATOM 770 N N . ILE A 1 92 ? 4.401 -6.232 0.490 1.00 85.69 92 ILE A N 1
ATOM 771 C CA . ILE A 1 92 ? 4.298 -6.429 -0.958 1.00 85.69 92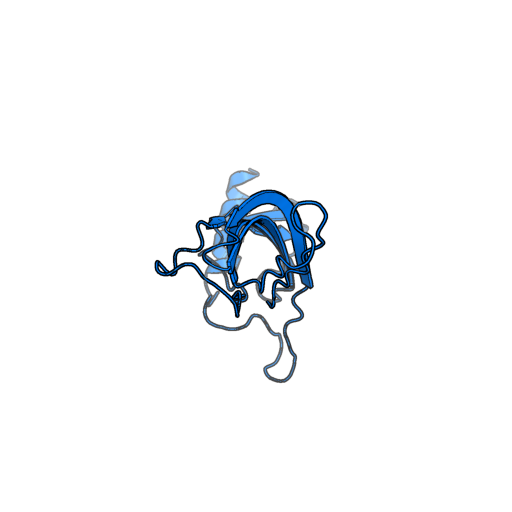 ILE A CA 1
ATOM 772 C C . ILE A 1 92 ? 5.653 -6.094 -1.574 1.00 85.69 92 ILE A C 1
ATOM 774 O O . ILE A 1 92 ? 6.235 -5.050 -1.270 1.00 85.69 92 ILE A O 1
ATOM 778 N N . ILE A 1 93 ? 6.155 -6.983 -2.428 1.00 87.12 93 ILE A N 1
ATOM 779 C CA . ILE A 1 93 ? 7.472 -6.866 -3.055 1.00 87.12 93 ILE A CA 1
ATOM 780 C C . ILE A 1 93 ? 7.348 -7.042 -4.563 1.00 87.12 93 ILE A C 1
ATOM 782 O O . ILE A 1 93 ? 6.516 -7.802 -5.034 1.00 87.12 93 ILE A O 1
ATOM 786 N N . LEU A 1 94 ? 8.205 -6.364 -5.321 1.00 89.50 94 LEU A N 1
ATOM 787 C CA . LEU A 1 94 ? 8.339 -6.617 -6.751 1.00 89.50 94 LEU A CA 1
ATOM 788 C C . LEU A 1 94 ? 9.375 -7.725 -6.970 1.00 89.50 94 LEU A C 1
ATOM 790 O O . LEU A 1 94 ? 10.539 -7.558 -6.603 1.00 89.50 94 LEU A O 1
ATOM 794 N N . TYR A 1 95 ? 8.985 -8.832 -7.600 1.00 89.25 95 TYR A N 1
ATOM 795 C CA . TYR A 1 95 ? 9.882 -9.979 -7.793 1.00 89.25 95 TYR A CA 1
ATOM 796 C C . TYR A 1 95 ? 10.991 -9.723 -8.815 1.00 89.25 95 TYR A C 1
ATOM 798 O O . TYR A 1 95 ? 12.116 -10.181 -8.632 1.00 89.25 95 TYR A O 1
ATOM 806 N N . ASN A 1 96 ? 10.697 -8.986 -9.886 1.00 91.50 96 ASN A N 1
ATOM 807 C CA . ASN A 1 96 ? 11.677 -8.630 -10.915 1.00 91.50 96 ASN A CA 1
ATOM 808 C C . ASN A 1 96 ? 12.333 -7.267 -10.645 1.00 91.50 96 ASN A C 1
ATOM 810 O O . ASN A 1 96 ? 12.638 -6.532 -11.586 1.00 91.50 96 ASN A O 1
ATOM 814 N N . ASN A 1 97 ? 12.525 -6.912 -9.373 1.00 89.44 97 ASN A N 1
ATOM 815 C CA . ASN A 1 97 ? 13.180 -5.666 -8.996 1.00 89.44 97 ASN A CA 1
ATOM 816 C C . ASN A 1 97 ? 14.619 -5.625 -9.536 1.00 89.44 97 ASN A C 1
ATOM 818 O O . ASN A 1 97 ? 15.426 -6.507 -9.248 1.00 89.44 97 ASN A O 1
ATOM 822 N N . ALA A 1 98 ? 14.917 -4.592 -10.323 1.00 87.38 98 ALA A N 1
ATOM 823 C CA . ALA A 1 98 ? 16.232 -4.347 -10.912 1.00 87.38 98 ALA A CA 1
ATOM 824 C C . ALA A 1 98 ? 17.033 -3.263 -10.163 1.00 87.38 98 ALA A C 1
ATOM 826 O O . ALA A 1 98 ? 18.135 -2.908 -10.583 1.00 87.38 98 ALA A O 1
ATOM 827 N N . ASP A 1 99 ? 16.499 -2.711 -9.069 1.00 81.31 99 ASP A N 1
ATOM 828 C CA . ASP A 1 99 ? 17.205 -1.741 -8.237 1.00 81.31 99 ASP A CA 1
ATOM 829 C C . ASP A 1 99 ? 18.189 -2.437 -7.283 1.00 81.31 99 ASP A C 1
ATOM 831 O O . ASP A 1 99 ? 17.812 -3.098 -6.313 1.00 81.31 99 ASP A O 1
ATOM 835 N N . THR A 1 100 ? 19.482 -2.256 -7.548 1.00 64.81 100 THR A N 1
ATOM 836 C CA . THR A 1 100 ? 20.590 -2.837 -6.775 1.00 64.81 100 THR A CA 1
ATOM 837 C C . THR A 1 100 ? 20.723 -2.260 -5.366 1.00 64.81 100 THR A C 1
ATOM 839 O O . THR A 1 100 ? 21.386 -2.864 -4.525 1.00 64.81 100 THR A O 1
ATOM 842 N N . LEU A 1 101 ? 20.086 -1.118 -5.082 1.00 61.16 101 LEU A N 1
ATOM 843 C CA . LEU A 1 101 ? 20.121 -0.474 -3.769 1.00 61.16 101 LEU A CA 1
ATOM 844 C C . LEU A 1 101 ? 18.994 -0.951 -2.841 1.00 61.16 101 LEU A C 1
ATOM 846 O O . LEU A 1 101 ? 18.897 -0.446 -1.722 1.00 61.16 101 LEU A O 1
ATOM 850 N N . ALA A 1 102 ? 18.123 -1.870 -3.297 1.00 54.28 102 ALA A N 1
ATOM 851 C CA . ALA A 1 102 ? 16.921 -2.347 -2.588 1.00 54.28 102 ALA A CA 1
ATOM 852 C C . ALA A 1 102 ? 16.034 -1.217 -2.025 1.00 54.28 102 ALA A C 1
ATOM 854 O O . ALA A 1 102 ? 15.180 -1.429 -1.165 1.00 54.28 102 ALA A O 1
ATOM 855 N N . SER A 1 103 ? 16.245 0.005 -2.506 1.00 50.84 103 SER A N 1
ATOM 856 C CA . SER A 1 103 ? 15.633 1.206 -1.978 1.00 50.84 103 SER A CA 1
ATOM 857 C C . SER A 1 103 ? 14.414 1.469 -2.834 1.00 50.84 103 SER A C 1
ATOM 859 O O . SER A 1 103 ? 14.469 2.225 -3.802 1.00 50.84 103 SER A O 1
ATOM 861 N N . ILE A 1 104 ? 13.304 0.816 -2.488 1.00 56.62 104 ILE A N 1
ATOM 862 C CA . ILE A 1 104 ? 12.002 1.294 -2.937 1.00 56.62 104 ILE A CA 1
ATOM 863 C C . ILE A 1 104 ? 11.921 2.723 -2.400 1.00 56.62 104 ILE A C 1
ATOM 865 O O . ILE A 1 104 ? 11.830 2.937 -1.191 1.00 56.62 104 ILE A O 1
ATOM 869 N N . SER A 1 105 ? 12.042 3.709 -3.288 1.00 60.56 105 SER A N 1
ATOM 870 C CA . SER A 1 105 ? 11.872 5.121 -2.949 1.00 60.56 105 SER A CA 1
ATOM 871 C C . SER A 1 105 ? 10.380 5.335 -2.742 1.00 60.56 105 SER A C 1
ATOM 873 O O . SER A 1 105 ? 9.645 5.761 -3.629 1.00 60.56 105 SER A O 1
ATOM 875 N N . GLN A 1 106 ? 9.925 4.886 -1.577 1.00 69.38 106 GLN A N 1
ATOM 876 C CA . GLN A 1 106 ? 8.538 4.860 -1.185 1.00 69.38 106 GLN A CA 1
ATOM 877 C C . GLN A 1 106 ? 8.243 6.111 -0.373 1.00 69.38 106 GLN A C 1
ATOM 879 O O . GLN A 1 106 ? 8.777 6.300 0.720 1.00 69.38 106 GLN A O 1
ATOM 884 N N . ILE A 1 107 ? 7.379 6.967 -0.908 1.00 76.88 107 ILE A N 1
ATOM 885 C CA . ILE A 1 107 ? 6.803 8.058 -0.135 1.00 76.88 107 ILE A CA 1
ATOM 886 C C . ILE A 1 107 ? 5.452 7.553 0.362 1.00 76.88 107 ILE A C 1
ATOM 888 O O . ILE A 1 107 ? 4.502 7.341 -0.400 1.00 76.88 107 ILE A O 1
ATOM 892 N N . SER A 1 108 ? 5.401 7.287 1.659 1.00 80.31 108 SER A N 1
ATOM 893 C CA . SER A 1 108 ? 4.232 6.730 2.334 1.00 80.31 108 SER A CA 1
ATOM 894 C C . SER A 1 108 ? 3.357 7.848 2.886 1.00 80.31 108 SER A C 1
ATOM 896 O O . SER A 1 108 ? 3.859 8.743 3.570 1.00 80.31 108 SER A O 1
ATOM 898 N N . THR A 1 109 ? 2.045 7.785 2.653 1.00 88.31 109 THR A N 1
ATOM 899 C CA . THR A 1 109 ? 1.101 8.652 3.369 1.00 88.31 109 THR A CA 1
ATOM 900 C C . THR A 1 109 ? 0.776 8.073 4.748 1.00 88.31 109 THR A C 1
ATOM 902 O O . THR A 1 109 ? 1.179 6.959 5.098 1.00 88.31 109 THR A O 1
ATOM 905 N N . GLN A 1 110 ? 0.019 8.832 5.541 1.00 93.19 110 GLN A N 1
ATOM 906 C CA . GLN A 1 110 ? -0.702 8.269 6.680 1.00 93.19 110 GLN A CA 1
ATOM 907 C C . GLN A 1 110 ? -1.753 7.263 6.192 1.00 93.19 110 GLN A C 1
ATOM 909 O O . GLN A 1 110 ? -2.259 7.368 5.072 1.00 93.19 110 GLN A O 1
ATOM 914 N N . LEU A 1 111 ? -2.061 6.303 7.052 1.00 94.88 111 LEU A N 1
ATOM 915 C CA . LEU A 1 111 ? -3.158 5.361 6.896 1.00 94.88 111 LEU A CA 1
ATOM 916 C C . LEU A 1 111 ? -4.469 6.051 7.244 1.00 94.88 111 LEU A C 1
ATOM 918 O O . LEU A 1 111 ? -4.522 6.783 8.231 1.00 94.88 111 LEU A O 1
ATOM 922 N N . MET A 1 112 ? -5.512 5.781 6.469 1.00 96.81 112 MET A N 1
ATOM 923 C CA . MET A 1 112 ? -6.884 6.162 6.801 1.00 96.81 112 MET A CA 1
ATOM 924 C C . MET A 1 112 ? -7.589 4.933 7.355 1.00 96.81 112 MET A C 1
ATOM 926 O O . MET A 1 112 ? -7.599 3.883 6.709 1.00 96.81 112 MET A O 1
ATOM 930 N N . ILE A 1 113 ? -8.122 5.050 8.566 1.00 97.50 113 ILE A N 1
ATOM 931 C CA . ILE A 1 113 ? -8.773 3.951 9.274 1.00 97.50 113 ILE A CA 1
ATOM 932 C C . ILE A 1 113 ? -10.197 4.382 9.571 1.00 97.50 113 ILE A C 1
ATOM 934 O O . ILE A 1 113 ? -10.411 5.414 10.204 1.00 97.50 113 ILE A O 1
ATOM 938 N N . GLU A 1 114 ? -11.161 3.587 9.135 1.00 97.94 114 GLU A N 1
ATOM 939 C CA . GLU A 1 114 ? -12.575 3.794 9.424 1.00 97.94 114 GLU A CA 1
ATOM 940 C C . GLU A 1 114 ? -13.008 2.998 10.664 1.00 97.94 114 GLU A C 1
ATOM 942 O O . GLU A 1 114 ? -12.451 1.948 10.980 1.00 97.94 114 GLU A O 1
ATOM 947 N N . SER A 1 115 ? -14.064 3.456 11.340 1.00 97.50 115 SER A N 1
ATOM 948 C CA . SER A 1 115 ? -14.607 2.840 12.569 1.00 97.50 115 SER A CA 1
ATOM 949 C C . SER A 1 115 ? -14.989 1.362 12.448 1.00 97.50 115 SER A C 1
ATOM 951 O O . SER A 1 115 ? -14.975 0.620 13.431 1.00 97.50 115 SER A O 1
ATOM 953 N N . ASN A 1 116 ? -15.284 0.902 11.231 1.00 96.69 116 ASN A N 1
ATOM 954 C CA . ASN A 1 116 ? -15.563 -0.499 10.922 1.00 96.69 116 ASN A CA 1
ATOM 955 C C . ASN A 1 116 ? -14.288 -1.359 10.765 1.00 96.69 116 ASN A C 1
ATOM 957 O O . ASN A 1 116 ? -14.399 -2.546 10.453 1.00 96.69 116 ASN A O 1
ATOM 961 N N . GLY A 1 117 ? -13.100 -0.794 10.990 1.00 95.94 117 GLY A N 1
ATOM 962 C CA . GLY A 1 117 ? -11.807 -1.462 10.868 1.00 95.94 117 GLY A CA 1
ATOM 963 C C . GLY A 1 117 ? -11.261 -1.522 9.442 1.00 95.94 117 GLY A C 1
ATOM 964 O O . GLY A 1 117 ? -10.248 -2.184 9.228 1.00 95.94 117 GLY A O 1
ATOM 965 N N . ASN A 1 118 ? -11.901 -0.877 8.460 1.00 97.62 118 ASN A N 1
ATOM 966 C CA . ASN A 1 118 ? -11.312 -0.729 7.131 1.00 97.62 118 ASN A CA 1
ATOM 967 C C . ASN A 1 118 ? -10.067 0.146 7.225 1.00 97.62 118 ASN A C 1
ATOM 969 O O . ASN A 1 118 ? -10.108 1.248 7.772 1.00 97.62 118 ASN A O 1
ATOM 973 N N . VAL A 1 119 ? -8.976 -0.332 6.642 1.00 97.62 119 VAL A N 1
ATOM 974 C CA . VAL A 1 119 ? -7.723 0.401 6.537 1.00 97.62 119 VAL A CA 1
ATOM 975 C C . VAL A 1 119 ? -7.411 0.622 5.069 1.00 97.62 119 VAL A C 1
ATOM 977 O O . VAL A 1 119 ? -7.373 -0.325 4.283 1.00 97.62 119 VAL A O 1
ATOM 980 N N . THR A 1 120 ? -7.161 1.880 4.723 1.00 97.06 120 THR A N 1
ATOM 981 C CA . THR A 1 120 ? -6.679 2.292 3.409 1.00 97.06 120 THR A CA 1
ATOM 982 C C . THR A 1 120 ? -5.274 2.851 3.542 1.00 97.06 120 THR A C 1
ATOM 984 O O . THR A 1 120 ? -5.031 3.790 4.308 1.00 97.06 120 THR A O 1
ATOM 987 N N . TRP A 1 121 ? -4.351 2.309 2.753 1.00 95.31 121 TRP A N 1
ATOM 988 C CA . TRP A 1 121 ? -3.006 2.845 2.611 1.00 95.31 121 TRP A CA 1
ATOM 989 C C . TRP A 1 121 ? -2.736 3.256 1.175 1.00 95.31 121 TRP A C 1
ATOM 991 O O . TRP A 1 121 ? -2.898 2.454 0.259 1.00 95.31 121 TRP A O 1
ATOM 1001 N N . LEU A 1 122 ? -2.285 4.493 0.996 1.00 93.44 122 LEU A N 1
ATOM 1002 C CA . LEU A 1 122 ? -1.861 5.023 -0.288 1.00 93.44 122 LEU A CA 1
ATOM 1003 C C . LEU A 1 122 ? -0.369 5.348 -0.223 1.00 93.44 122 LEU A C 1
ATOM 1005 O O . LEU A 1 122 ? 0.128 5.949 0.731 1.00 93.44 122 LEU A O 1
ATOM 1009 N N . SER A 1 123 ? 0.373 4.961 -1.248 1.00 92.19 123 SER A N 1
ATOM 1010 C CA . SER A 1 123 ? 1.787 5.293 -1.336 1.00 92.19 123 SER A CA 1
ATOM 1011 C C . SER A 1 123 ? 2.209 5.470 -2.783 1.00 92.19 123 SER A C 1
ATOM 1013 O O . SER A 1 123 ? 1.762 4.741 -3.663 1.00 92.19 123 SER A O 1
ATOM 1015 N N . THR A 1 124 ? 3.077 6.446 -3.031 1.00 91.38 124 THR A N 1
ATOM 1016 C CA . THR A 1 124 ? 3.741 6.599 -4.326 1.00 91.38 124 THR A CA 1
ATOM 1017 C C . THR A 1 124 ? 5.121 5.960 -4.258 1.00 91.38 124 THR A C 1
ATOM 1019 O O . THR A 1 124 ? 5.834 6.078 -3.255 1.00 91.38 124 THR A O 1
ATOM 1022 N N . THR A 1 125 ? 5.484 5.242 -5.314 1.00 89.19 125 THR A N 1
ATOM 1023 C CA . THR A 1 125 ? 6.748 4.524 -5.395 1.00 89.19 125 THR A CA 1
ATOM 1024 C C . THR A 1 125 ? 7.317 4.578 -6.806 1.00 89.19 125 THR A C 1
ATOM 1026 O O . THR A 1 125 ? 6.590 4.477 -7.798 1.00 89.19 125 THR A O 1
ATOM 1029 N N . ILE A 1 126 ? 8.637 4.732 -6.891 1.00 90.69 126 ILE A N 1
ATOM 1030 C CA . ILE A 1 126 ? 9.378 4.523 -8.131 1.00 90.69 126 ILE A CA 1
ATOM 1031 C C . ILE A 1 126 ? 9.803 3.058 -8.176 1.00 90.69 126 ILE A C 1
ATOM 1033 O O . ILE A 1 126 ? 10.545 2.578 -7.319 1.00 90.69 126 ILE A O 1
ATOM 1037 N N . VAL A 1 127 ? 9.333 2.362 -9.204 1.00 89.88 127 VAL A N 1
ATOM 1038 C CA . VAL A 1 127 ? 9.579 0.943 -9.435 1.00 89.88 127 VAL A CA 1
ATOM 1039 C C . VAL A 1 127 ? 10.547 0.791 -10.599 1.00 89.88 127 VAL A C 1
ATOM 1041 O O . VAL A 1 127 ? 10.291 1.299 -11.690 1.00 89.88 127 VAL A O 1
ATOM 1044 N N . LYS A 1 128 ? 11.647 0.066 -10.373 1.00 92.19 128 LYS A N 1
ATOM 1045 C CA . LYS A 1 128 ? 12.562 -0.386 -11.426 1.00 92.19 128 LYS A CA 1
ATOM 1046 C C . LYS A 1 128 ? 12.400 -1.879 -11.622 1.00 92.19 128 LYS A C 1
ATOM 1048 O O . LYS A 1 128 ? 12.665 -2.663 -10.713 1.00 92.19 128 LYS A O 1
ATOM 1053 N N . SER A 1 129 ? 11.974 -2.260 -12.813 1.00 93.44 129 SER A N 1
ATOM 1054 C CA . SER A 1 129 ? 11.662 -3.644 -13.149 1.00 93.44 129 SER A CA 1
ATOM 1055 C C . SER A 1 129 ? 12.534 -4.138 -14.289 1.00 93.44 129 SER A C 1
ATOM 1057 O O . SER A 1 129 ? 12.763 -3.421 -15.265 1.00 93.44 129 SER A O 1
ATOM 1059 N N . ALA A 1 130 ? 13.012 -5.372 -14.170 1.00 94.12 130 ALA A N 1
ATOM 1060 C CA . ALA A 1 130 ? 13.665 -6.059 -15.270 1.00 94.12 130 ALA A CA 1
ATOM 1061 C C . ALA A 1 130 ? 12.619 -6.421 -16.334 1.00 94.12 130 ALA A C 1
ATOM 1063 O O . ALA A 1 130 ? 11.617 -7.083 -16.039 1.00 94.12 130 ALA A O 1
ATOM 1064 N N . CYS A 1 131 ? 12.863 -5.999 -17.572 1.00 93.81 131 CYS A N 1
ATOM 1065 C CA . CYS A 1 131 ? 11.985 -6.228 -18.709 1.00 93.81 131 CYS A CA 1
ATOM 1066 C C . CYS A 1 131 ? 12.796 -6.630 -19.940 1.00 93.81 131 CYS A C 1
ATOM 1068 O O . CYS A 1 131 ? 13.702 -5.915 -20.352 1.00 93.81 131 CYS A O 1
ATOM 1070 N N . SER A 1 132 ? 12.454 -7.765 -20.553 1.00 92.12 132 SER A N 1
ATOM 1071 C CA . SER A 1 132 ? 13.134 -8.222 -21.765 1.00 92.12 132 SER A CA 1
ATOM 1072 C C . SER A 1 132 ? 12.730 -7.362 -22.962 1.00 92.12 132 SER A C 1
ATOM 1074 O O . SER A 1 132 ? 11.572 -7.381 -23.380 1.00 92.12 132 SER A O 1
ATOM 1076 N N . ILE A 1 133 ? 13.696 -6.625 -23.510 1.00 91.50 133 ILE A N 1
ATOM 1077 C CA . ILE A 1 133 ? 13.495 -5.716 -24.640 1.00 91.50 133 ILE A CA 1
ATOM 1078 C C . ILE A 1 133 ? 13.861 -6.411 -25.953 1.00 91.50 133 ILE A C 1
ATOM 1080 O O . ILE A 1 133 ? 14.949 -6.974 -26.096 1.00 91.50 133 ILE A O 1
ATOM 1084 N N . ASN A 1 134 ? 12.955 -6.363 -26.930 1.00 88.50 134 ASN A N 1
ATOM 1085 C CA . ASN A 1 134 ? 13.145 -6.949 -28.255 1.00 88.50 134 ASN A CA 1
ATOM 1086 C C . ASN A 1 134 ? 13.291 -5.861 -29.326 1.00 88.50 134 ASN A C 1
ATOM 1088 O O . ASN A 1 134 ? 12.300 -5.291 -29.772 1.00 88.50 134 ASN A O 1
ATOM 1092 N N . VAL A 1 135 ? 14.522 -5.637 -29.789 1.00 88.62 135 VAL A N 1
ATOM 1093 C CA . VAL A 1 135 ? 14.880 -4.566 -30.743 1.00 88.62 135 VAL A CA 1
ATOM 1094 C C . VAL A 1 135 ? 14.807 -4.982 -32.221 1.00 88.62 135 VAL A C 1
ATOM 1096 O O . VAL A 1 135 ? 15.436 -4.370 -33.083 1.00 88.62 135 VAL A O 1
ATOM 1099 N N . ARG A 1 136 ? 14.061 -6.043 -32.559 1.00 89.25 136 ARG A N 1
ATOM 1100 C CA . ARG A 1 136 ? 14.023 -6.596 -33.929 1.00 89.25 136 ARG A CA 1
ATOM 1101 C C . ARG A 1 136 ? 13.527 -5.606 -34.993 1.00 89.25 136 ARG A C 1
ATOM 1103 O O . ARG A 1 136 ? 13.966 -5.699 -36.136 1.00 89.25 136 ARG A O 1
ATOM 1110 N N . TYR A 1 137 ? 12.612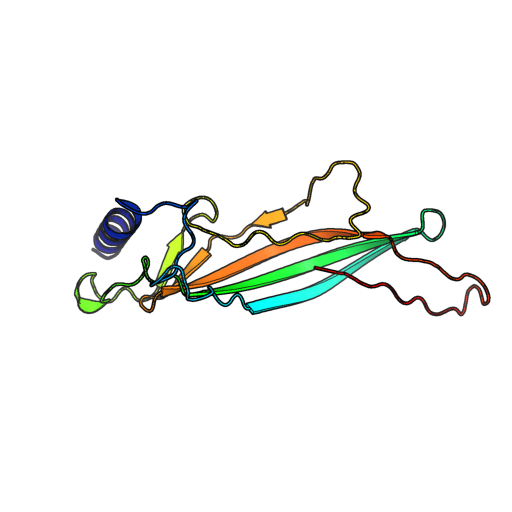 -4.707 -34.634 1.00 89.56 137 TYR A N 1
ATOM 1111 C CA . TYR A 1 137 ? 11.949 -3.778 -35.562 1.00 89.56 137 TYR A CA 1
ATOM 1112 C C . TYR A 1 137 ? 12.221 -2.308 -35.237 1.00 89.56 137 TYR A C 1
ATOM 1114 O O . TYR A 1 137 ? 11.426 -1.439 -35.586 1.00 89.56 137 TYR A O 1
ATOM 1122 N N . PHE A 1 138 ? 13.345 -2.025 -34.578 1.00 85.88 138 PHE A N 1
ATOM 1123 C CA . PHE A 1 138 ? 13.721 -0.668 -34.196 1.00 85.88 138 PHE A CA 1
ATOM 1124 C C . PHE A 1 138 ? 13.636 0.320 -35.385 1.00 85.88 138 PHE A C 1
ATOM 1126 O O . PHE A 1 138 ? 14.123 -0.011 -36.473 1.00 85.88 138 PHE A O 1
ATOM 1133 N N . PRO A 1 139 ? 13.070 1.535 -35.215 1.00 88.75 139 PRO A N 1
ATOM 1134 C CA . PRO A 1 139 ? 12.491 2.116 -33.992 1.00 88.75 139 PRO A CA 1
ATOM 1135 C C . PRO A 1 139 ? 10.971 1.886 -33.831 1.00 88.75 139 PRO A C 1
ATOM 1137 O O . PRO A 1 139 ? 10.340 2.529 -33.000 1.00 88.75 139 PRO A O 1
ATOM 1140 N N . PHE A 1 140 ? 10.357 1.035 -34.658 1.00 92.00 140 PHE A N 1
ATOM 1141 C CA . PHE A 1 140 ? 8.911 0.773 -34.674 1.00 92.00 140 PHE A CA 1
ATOM 1142 C C . PHE A 1 140 ? 8.596 -0.587 -34.044 1.00 92.00 140 PHE A C 1
ATOM 1144 O O . PHE A 1 140 ? 8.024 -1.478 -34.677 1.00 92.00 140 PHE A O 1
ATOM 1151 N N . ASP A 1 141 ? 9.029 -0.769 -32.804 1.00 90.38 141 ASP A N 1
ATOM 1152 C CA . ASP A 1 141 ? 8.846 -1.982 -32.024 1.00 90.38 141 ASP A CA 1
ATOM 1153 C C . ASP A 1 141 ? 7.770 -1.821 -30.936 1.00 90.38 141 ASP A C 1
ATOM 1155 O O . ASP A 1 141 ? 7.233 -0.745 -30.680 1.00 90.38 141 ASP A O 1
ATOM 1159 N N . GLN A 1 142 ? 7.404 -2.948 -30.325 1.00 90.69 142 GLN A N 1
ATOM 1160 C CA . GLN A 1 142 ? 6.486 -3.008 -29.196 1.00 90.69 142 GLN A CA 1
ATOM 1161 C C . GLN A 1 142 ? 7.160 -3.796 -28.078 1.00 90.69 142 GLN A C 1
ATOM 1163 O O . GLN A 1 142 ? 7.650 -4.903 -28.307 1.00 90.69 142 GLN A O 1
ATOM 1168 N N . GLN A 1 143 ? 7.138 -3.239 -26.869 1.00 91.50 143 GLN A N 1
ATOM 1169 C CA . GLN A 1 143 ? 7.716 -3.858 -25.681 1.00 91.50 143 GLN A CA 1
ATOM 1170 C C . GLN A 1 143 ? 6.615 -4.278 -24.706 1.00 91.50 143 GLN A C 1
ATOM 1172 O O . GLN A 1 143 ? 5.667 -3.534 -24.462 1.00 91.50 143 GLN A O 1
ATOM 1177 N N . ASN A 1 144 ? 6.750 -5.483 -24.148 1.00 93.12 144 ASN A N 1
ATOM 1178 C CA . ASN A 1 144 ? 5.815 -6.046 -23.177 1.00 93.12 144 ASN A CA 1
ATOM 1179 C C . ASN A 1 144 ? 6.540 -6.252 -21.843 1.00 93.12 144 ASN A C 1
ATOM 1181 O O . ASN A 1 144 ? 7.203 -7.269 -21.639 1.00 93.12 144 ASN A O 1
ATOM 1185 N N . CYS A 1 145 ? 6.390 -5.295 -20.930 1.00 93.69 145 CYS A N 1
ATOM 1186 C CA . CYS A 1 145 ? 6.981 -5.350 -19.596 1.00 93.69 145 CYS A CA 1
ATOM 1187 C C . CYS A 1 145 ? 5.943 -5.752 -18.549 1.00 93.69 145 CYS A C 1
ATOM 1189 O O . CYS A 1 145 ? 4.826 -5.241 -18.544 1.00 93.69 145 CYS A O 1
ATOM 1191 N N . SER A 1 146 ? 6.314 -6.672 -17.658 1.00 93.00 146 SER A N 1
ATOM 1192 C CA . SER A 1 146 ? 5.451 -7.157 -16.575 1.00 93.00 146 SER A CA 1
ATOM 1193 C C . SER A 1 146 ? 5.973 -6.704 -15.215 1.00 93.00 146 SER A C 1
ATOM 1195 O O . SER A 1 146 ? 7.183 -6.652 -14.998 1.00 93.00 146 SER A O 1
ATOM 1197 N N . LEU A 1 147 ? 5.051 -6.428 -14.293 1.00 91.31 147 LEU A N 1
ATOM 1198 C CA . LEU A 1 147 ? 5.340 -6.083 -12.900 1.00 91.31 147 LEU A CA 1
ATOM 1199 C C . LEU A 1 147 ? 4.751 -7.161 -11.968 1.00 91.31 147 LEU A C 1
ATOM 1201 O O . LEU A 1 147 ? 3.618 -7.010 -11.513 1.00 91.31 147 LEU A O 1
ATOM 1205 N N . PRO A 1 148 ? 5.459 -8.283 -11.735 1.00 91.69 148 PRO A N 1
ATOM 1206 C CA . PRO A 1 148 ? 5.044 -9.314 -10.787 1.00 91.69 148 PRO A CA 1
ATOM 1207 C C . PRO A 1 148 ? 5.191 -8.831 -9.335 1.00 91.69 148 PRO A C 1
ATOM 1209 O O . PRO A 1 148 ? 6.314 -8.727 -8.829 1.00 91.69 148 PRO A O 1
ATOM 1212 N N . PHE A 1 149 ? 4.052 -8.571 -8.690 1.00 88.00 149 PHE A N 1
ATOM 1213 C CA . PHE A 1 149 ? 3.902 -8.321 -7.252 1.00 88.00 149 PHE A CA 1
ATOM 1214 C C . PHE A 1 149 ? 3.387 -9.567 -6.520 1.00 88.00 149 PHE A C 1
ATOM 1216 O O . PHE A 1 149 ? 2.647 -10.353 -7.156 1.00 88.00 149 PHE A O 1
#

Radius of gyration: 20.05 Å; Cα contacts (8 Å, |Δi|>4): 260; chains: 1; bounding box: 42×39×60 Å

InterPro domains:
  IPR002394 Nicotinic acetylcholine receptor [PR00254] (40-56)
  IPR002394 Nicotinic acetylcholine receptor [PR00254] (74-88)
  IPR002394 Nicotinic acetylcholine receptor [PR00254] (111-129)
  IPR006201 Neurotransmitter-gated ion-channel [PR00252] (53-69)
  IPR006201 Neurotransmitter-gated ion-channel [PR00252] (86-97)
  IPR006201 Neurotransmitter-gated ion-channel [PR00252] (131-145)
  IPR006201 Neurotransmitter-gated ion-channel [PTHR18945] (10-149)
  IPR006202 Neurotransmitter-gated ion-channel ligand-binding domain [PF02931] (6-149)
  IPR018000 Neurotransmitter-gated ion-channel, conserved site [PS00236] (131-145)
  IPR036734 Neurotransmitter-gated ion-channel ligand-binding domain superfamily [G3DSA:2.70.170.10] (1-149)
  IPR036734 Neurotransmitter-gated ion-channel ligand-binding domain superfamily [SSF63712] (4-149)

pLDDT: mean 90.64, std 8.71, range [50.84, 97.94]

Organism: Brachionus plicatilis (NCBI:txid10195)

Sequence (149 aa):
MSDENEYRLINDLLKSYNMYARPTPHFSIPTNVSFDLSLSQLIDVDEKNQVMTTNCWITMFWIDNKLKWDPHEYGGLREIRLPHDKIWKPDIILYNNADTLASISQISTQLMIESNGNVTWLSTTIVKSACSINVRYFPFDQQNCSLPF

Foldseek 3Di:
DLVVLLVVLVCVLLVPADQVDDQDPDPPDDWDKDKDKDWPDFPDQDQPQQKTKTKIKIKIKTFRPSSADDCVVRVNDFKDWAAPVRHHDDDDDFPQAPDPVPDFVKDWDTWIAGNRRMIMTIIITITMGRFNDDCPPPPPDDGDGDGDD

Mean predicted aligned error: 5.32 Å

Solvent-accessible surface area (backbone atoms only — not comparable to full-atom values): 8796 Å² total; per-residue (Å²): 115,70,65,59,31,52,54,50,49,54,49,65,47,52,74,81,59,55,47,87,49,80,56,46,97,42,94,90,51,83,72,66,71,48,78,46,79,44,83,74,40,82,75,47,71,41,68,90,80,24,36,38,33,32,35,30,40,43,38,39,39,36,60,30,73,71,54,50,58,64,27,80,82,40,83,61,49,51,65,51,76,43,62,62,86,73,48,60,72,88,90,84,60,62,75,48,57,61,57,89,76,74,65,69,57,62,52,71,48,58,26,43,35,30,33,85,8,42,35,41,40,48,31,41,34,54,47,40,30,50,27,78,65,64,72,87,46,68,94,76,57,78,78,77,71,68,84,56,104